Protein AF-A0A1E5KZ91-F1 (afdb_monomer_lite)
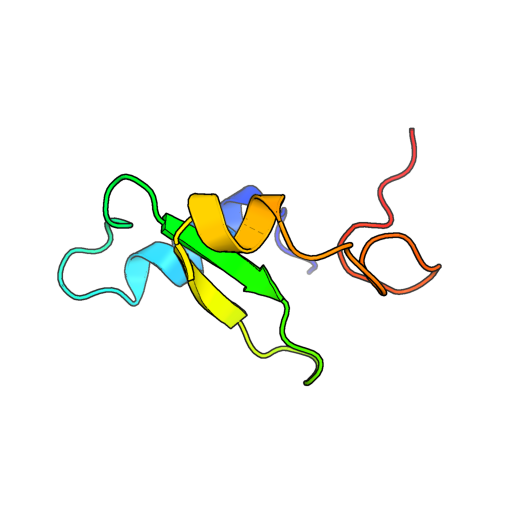
InterPro domains:
  IPR032869 WHH domain-containing protein [PF14414] (18-59)

Structure (mmCIF, N/CA/C/O backbone):
data_AF-A0A1E5KZ91-F1
#
_entry.id   AF-A0A1E5KZ91-F1
#
loop_
_atom_site.group_PDB
_atom_site.id
_atom_site.type_symbol
_atom_site.label_atom_id
_atom_site.label_alt_id
_atom_site.label_comp_id
_atom_site.label_asym_id
_atom_site.label_entity_id
_atom_site.label_seq_id
_atom_site.pdbx_PDB_ins_code
_atom_site.Cartn_x
_atom_site.Cartn_y
_atom_site.Cartn_z
_atom_site.occupancy
_atom_site.B_iso_or_equiv
_atom_site.auth_seq_id
_atom_site.auth_comp_id
_atom_site.auth_asym_id
_atom_site.auth_atom_id
_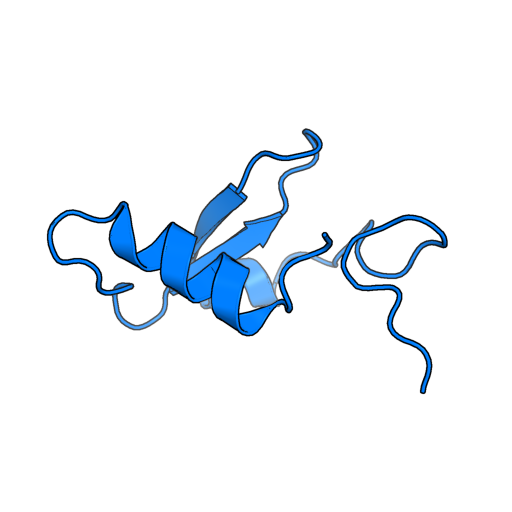atom_site.pdbx_PDB_model_num
ATOM 1 N N . MET A 1 1 ? 11.115 2.647 -17.079 1.00 39.78 1 MET A N 1
ATOM 2 C CA . MET A 1 1 ? 11.204 3.470 -15.857 1.00 39.78 1 MET A CA 1
ATOM 3 C C . MET A 1 1 ? 10.666 2.634 -14.709 1.00 39.78 1 MET A C 1
ATOM 5 O O . MET A 1 1 ? 9.472 2.367 -14.690 1.00 39.78 1 MET A O 1
ATOM 9 N N . VAL A 1 2 ? 11.542 2.111 -13.846 1.00 46.31 2 VAL A N 1
ATOM 10 C CA . VAL A 1 2 ? 11.117 1.374 -12.645 1.00 46.31 2 VAL A CA 1
ATOM 11 C C . VAL A 1 2 ? 10.679 2.433 -11.641 1.00 46.31 2 VAL A C 1
ATOM 13 O O . VAL A 1 2 ? 11.509 3.203 -11.167 1.00 46.31 2 VAL A O 1
ATOM 16 N N . LYS A 1 3 ? 9.370 2.549 -11.410 1.00 54.59 3 LYS A N 1
ATOM 17 C CA . LYS A 1 3 ? 8.835 3.414 -10.354 1.00 54.59 3 LYS A CA 1
ATOM 18 C C . LYS A 1 3 ? 9.395 2.929 -9.019 1.00 54.59 3 LYS A C 1
ATOM 20 O O . LYS A 1 3 ? 9.408 1.720 -8.788 1.00 54.59 3 LYS A O 1
ATOM 25 N N . ILE A 1 4 ? 9.857 3.842 -8.173 1.00 62.09 4 ILE A N 1
ATOM 26 C CA . ILE A 1 4 ? 10.310 3.522 -6.811 1.00 62.09 4 ILE A CA 1
ATOM 27 C C . ILE A 1 4 ? 9.174 2.844 -6.025 1.00 62.09 4 ILE A C 1
ATOM 29 O O . ILE A 1 4 ? 8.008 3.175 -6.245 1.00 62.09 4 ILE A O 1
ATOM 33 N N . ASP A 1 5 ? 9.489 1.930 -5.101 1.00 71.62 5 ASP A N 1
ATOM 34 C CA . ASP A 1 5 ? 8.497 1.124 -4.358 1.00 71.62 5 ASP A CA 1
ATOM 35 C C . ASP A 1 5 ? 7.341 1.964 -3.794 1.00 71.62 5 ASP A C 1
A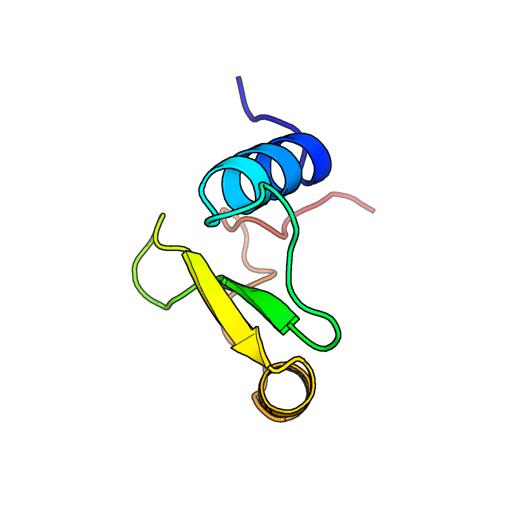TOM 37 O O . ASP A 1 5 ? 6.173 1.594 -3.882 1.00 71.62 5 ASP A O 1
ATOM 41 N N . ARG A 1 6 ? 7.649 3.166 -3.293 1.00 78.19 6 ARG A N 1
ATOM 42 C CA . ARG A 1 6 ? 6.654 4.115 -2.780 1.00 78.19 6 ARG A CA 1
ATOM 43 C C . ARG A 1 6 ? 5.613 4.528 -3.825 1.00 78.19 6 ARG A C 1
ATOM 45 O O . ARG A 1 6 ? 4.430 4.559 -3.509 1.00 78.19 6 ARG A O 1
ATOM 52 N N . GLU A 1 7 ? 6.036 4.854 -5.042 1.00 84.88 7 GLU A N 1
ATOM 53 C CA . GLU A 1 7 ? 5.126 5.249 -6.127 1.00 84.88 7 GLU A CA 1
ATOM 54 C C . GLU A 1 7 ? 4.268 4.071 -6.591 1.00 84.88 7 GLU A C 1
ATOM 56 O O . GLU A 1 7 ? 3.109 4.256 -6.964 1.00 84.88 7 GLU A O 1
ATOM 61 N N . GLN A 1 8 ? 4.820 2.854 -6.557 1.00 83.12 8 GLN A N 1
ATOM 62 C CA . GLN A 1 8 ? 4.066 1.643 -6.875 1.00 83.12 8 GLN A CA 1
ATOM 63 C C . GLN A 1 8 ? 2.982 1.380 -5.827 1.00 83.12 8 GLN A C 1
ATOM 65 O O . GLN A 1 8 ? 1.832 1.148 -6.194 1.00 83.12 8 GLN A O 1
ATOM 70 N N . PHE A 1 9 ? 3.308 1.495 -4.536 1.00 86.69 9 PHE A N 1
ATOM 71 C CA . PHE A 1 9 ? 2.321 1.335 -3.466 1.00 86.69 9 PHE A CA 1
ATOM 72 C C . PHE A 1 9 ? 1.262 2.437 -3.471 1.00 86.69 9 PHE A C 1
ATOM 74 O O . PHE A 1 9 ? 0.087 2.131 -3.326 1.00 86.69 9 PHE A O 1
ATOM 81 N N . GLN A 1 10 ? 1.637 3.690 -3.737 1.00 89.62 10 GLN A N 1
ATOM 82 C CA . GLN A 1 10 ? 0.666 4.778 -3.903 1.00 89.62 10 GLN A CA 1
ATOM 83 C C . GLN A 1 10 ? -0.280 4.530 -5.081 1.00 89.62 10 GLN A C 1
ATOM 85 O O . GLN A 1 10 ? -1.480 4.790 -4.983 1.00 89.62 10 GLN A O 1
ATOM 90 N N . TRP A 1 11 ? 0.244 4.012 -6.196 1.00 90.69 11 TRP A N 1
ATOM 91 C CA . TRP A 1 11 ? -0.592 3.619 -7.324 1.00 90.69 11 TRP A CA 1
ATOM 92 C C . TRP A 1 11 ? -1.551 2.489 -6.940 1.00 90.69 11 TRP A C 1
ATOM 94 O O . TRP A 1 11 ? -2.737 2.601 -7.232 1.00 90.69 11 TRP A O 1
ATOM 104 N N . LEU A 1 12 ? -1.084 1.451 -6.244 1.00 90.56 12 LEU A N 1
ATOM 105 C CA . LEU A 1 12 ? -1.941 0.359 -5.774 1.00 90.56 12 LEU A CA 1
ATOM 106 C C . LEU A 1 12 ? -3.029 0.852 -4.808 1.00 90.56 12 LEU A C 1
ATOM 108 O O . LEU A 1 12 ? -4.194 0.497 -4.973 1.00 90.56 12 LEU A O 1
ATOM 112 N N . ASP A 1 13 ? -2.676 1.716 -3.855 1.00 92.75 13 ASP A N 1
ATOM 113 C CA . ASP A 1 13 ? -3.628 2.303 -2.909 1.00 92.75 13 ASP A CA 1
ATOM 114 C C . ASP A 1 13 ? -4.713 3.095 -3.651 1.00 92.75 13 ASP A C 1
ATOM 116 O O . ASP A 1 13 ? -5.893 2.938 -3.345 1.00 92.75 13 ASP A O 1
ATOM 120 N N . SER A 1 14 ? -4.346 3.848 -4.699 1.00 93.81 14 SER A N 1
ATOM 121 C CA . SER A 1 14 ? -5.296 4.597 -5.541 1.00 93.81 14 SER A CA 1
ATOM 122 C C . SER A 1 14 ? -6.346 3.734 -6.253 1.00 93.81 14 SER A C 1
ATOM 124 O O . SER A 1 14 ? -7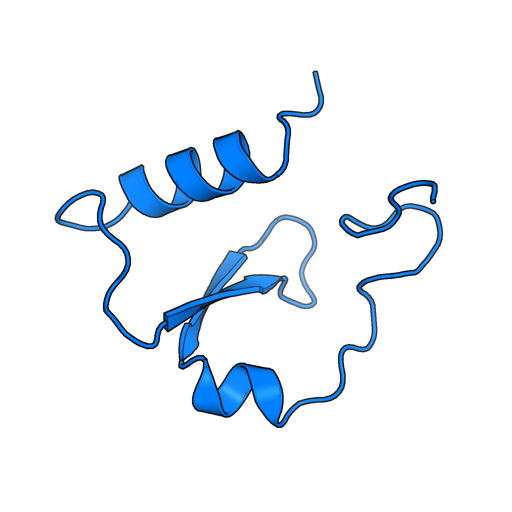.365 4.267 -6.685 1.00 93.81 14 SER A O 1
ATOM 126 N N . GLN A 1 15 ? -6.118 2.422 -6.384 1.00 91.62 15 GLN A N 1
ATOM 127 C CA . GLN A 1 15 ? -7.079 1.497 -6.997 1.00 91.62 15 GLN A CA 1
ATOM 128 C C . GLN A 1 15 ? -8.161 1.024 -6.007 1.00 91.62 15 GLN A C 1
ATOM 130 O O . GLN A 1 15 ? -9.104 0.342 -6.408 1.00 91.62 15 GLN A O 1
ATOM 135 N N . LEU A 1 16 ? -8.036 1.356 -4.717 1.00 91.81 16 LEU A N 1
ATOM 136 C CA . LEU A 1 16 ? -9.007 1.001 -3.683 1.00 91.81 16 LEU A CA 1
ATOM 137 C C . LEU A 1 16 ? -10.199 1.978 -3.665 1.00 91.81 16 LEU A C 1
ATOM 139 O O . LEU A 1 16 ? -10.047 3.123 -4.093 1.00 91.81 16 LEU A O 1
ATOM 143 N N . PRO A 1 17 ? -11.366 1.588 -3.105 1.00 86.25 17 PRO A N 1
ATOM 144 C CA . PRO A 1 17 ? -12.600 2.396 -3.104 1.00 86.25 17 PRO A CA 1
ATOM 145 C C . PRO A 1 17 ? -12.515 3.800 -2.468 1.00 86.25 17 PRO A C 1
ATOM 147 O O . PRO A 1 17 ? -13.472 4.563 -2.519 1.00 86.25 17 PRO A O 1
ATOM 150 N N . ASN A 1 18 ? -11.387 4.156 -1.863 1.00 88.88 18 ASN A N 1
ATOM 151 C CA . ASN A 1 18 ? -11.105 5.439 -1.221 1.00 88.88 18 ASN A CA 1
ATOM 152 C C . ASN A 1 18 ? -9.652 5.902 -1.435 1.00 88.88 18 ASN A C 1
ATOM 154 O O . ASN A 1 18 ? -9.229 6.877 -0.818 1.00 88.88 18 ASN A O 1
ATOM 158 N N . GLY A 1 19 ? -8.870 5.198 -2.258 1.00 90.88 19 GLY A N 1
ATOM 159 C CA . GLY A 1 19 ? -7.444 5.476 -2.409 1.00 90.88 19 GLY A CA 1
ATOM 160 C C . GLY A 1 19 ? -6.599 5.178 -1.161 1.00 90.88 19 GLY A C 1
ATOM 161 O O . GLY A 1 19 ? -5.449 5.607 -1.097 1.00 90.88 19 GLY A O 1
ATOM 162 N N . VAL A 1 20 ? -7.172 4.523 -0.143 1.00 90.31 20 VAL A N 1
ATOM 163 C CA . VAL A 1 20 ? -6.560 4.347 1.177 1.00 90.31 20 VAL A CA 1
ATOM 164 C C . VAL A 1 20 ? -6.574 2.879 1.559 1.00 90.31 20 VAL A C 1
ATOM 166 O O . VAL A 1 20 ? -7.615 2.226 1.629 1.00 90.31 20 VAL A O 1
ATOM 169 N N . ARG A 1 21 ? -5.391 2.365 1.878 1.00 90.75 21 ARG A N 1
ATOM 170 C CA . ARG A 1 21 ? -5.247 1.015 2.400 1.00 90.75 21 ARG A CA 1
ATOM 171 C C . ARG A 1 21 ? -5.895 0.895 3.786 1.00 90.75 21 ARG A C 1
ATOM 173 O O . ARG A 1 21 ? -5.575 1.710 4.654 1.00 90.75 21 ARG A O 1
ATOM 180 N N . PRO A 1 22 ? -6.749 -0.116 4.024 1.00 90.94 22 PRO A N 1
ATOM 181 C CA . PRO A 1 22 ? -7.289 -0.383 5.350 1.00 90.94 22 PRO A CA 1
ATOM 182 C C . PRO A 1 22 ? -6.178 -0.586 6.383 1.00 90.94 22 PRO A C 1
ATOM 184 O O . PRO A 1 22 ? -5.113 -1.136 6.081 1.00 90.94 22 PRO A O 1
ATOM 187 N N . GLU A 1 23 ? -6.436 -0.156 7.615 1.00 88.31 23 GLU A N 1
ATOM 188 C CA . GLU A 1 23 ? -5.522 -0.393 8.727 1.00 88.31 23 GLU A CA 1
ATOM 189 C C . GLU A 1 23 ? -5.299 -1.898 8.923 1.00 88.31 23 GLU A C 1
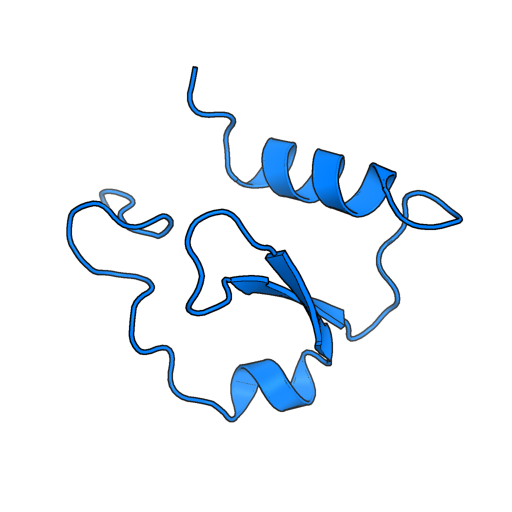ATOM 191 O O . GLU A 1 23 ? -6.223 -2.700 8.810 1.00 88.31 23 GLU A O 1
ATOM 196 N N . GLY A 1 24 ? -4.050 -2.291 9.180 1.00 87.06 24 GLY A N 1
ATOM 197 C CA . GLY A 1 24 ? -3.691 -3.695 9.363 1.00 87.06 24 GLY A CA 1
ATOM 198 C C . GLY A 1 24 ? -3.560 -4.503 8.071 1.00 87.06 24 GLY A C 1
ATOM 199 O O . GLY A 1 24 ? -3.317 -5.700 8.164 1.00 87.06 24 GLY A O 1
ATOM 200 N N . TYR A 1 25 ? -3.655 -3.894 6.885 1.00 89.19 25 TYR A N 1
ATOM 201 C CA . TYR A 1 25 ? -3.409 -4.562 5.603 1.00 89.19 25 TYR A CA 1
ATOM 202 C C . TYR A 1 25 ? -2.098 -4.101 4.957 1.00 89.19 25 TYR A C 1
ATOM 204 O O . TYR A 1 25 ? -1.626 -2.981 5.167 1.00 89.19 25 TYR A O 1
ATOM 212 N N . THR A 1 26 ? -1.502 -4.959 4.132 1.00 88.56 26 THR A N 1
ATOM 213 C CA . THR A 1 26 ? -0.323 -4.632 3.328 1.00 88.56 26 THR A CA 1
ATOM 214 C C . THR A 1 26 ? -0.363 -5.331 1.969 1.00 88.56 26 THR A C 1
ATOM 216 O O . THR A 1 26 ? -1.067 -6.321 1.777 1.00 88.56 26 THR A O 1
ATOM 219 N N . TRP A 1 27 ? 0.395 -4.802 1.014 1.00 89.06 27 TRP A N 1
ATOM 220 C CA . TRP A 1 27 ? 0.500 -5.361 -0.328 1.00 89.06 27 TRP A CA 1
ATOM 221 C C . TRP A 1 27 ? 1.491 -6.531 -0.335 1.00 89.06 27 TRP A C 1
ATOM 223 O O . TRP A 1 27 ? 2.677 -6.361 -0.047 1.00 89.06 27 TRP A O 1
ATOM 233 N N . HIS A 1 28 ? 0.996 -7.721 -0.652 1.00 85.06 28 HIS A N 1
ATOM 234 C CA . HIS A 1 28 ? 1.752 -8.955 -0.811 1.00 85.06 28 HIS A CA 1
ATOM 235 C C . HIS A 1 28 ? 1.994 -9.242 -2.294 1.00 85.06 28 HIS A C 1
ATOM 237 O O . HIS A 1 28 ? 1.101 -9.079 -3.126 1.00 85.06 28 HIS A O 1
ATOM 243 N N . HIS A 1 29 ? 3.203 -9.686 -2.624 1.00 82.06 29 HIS A N 1
ATOM 244 C CA . HIS A 1 29 ? 3.514 -10.162 -3.968 1.00 82.06 29 HIS A CA 1
ATOM 245 C C . HIS A 1 29 ? 3.096 -11.622 -4.072 1.00 82.06 29 HIS A C 1
ATOM 247 O O . HIS A 1 29 ? 3.621 -12.459 -3.339 1.00 82.06 29 HIS A O 1
ATOM 253 N N . SER A 1 30 ? 2.164 -11.928 -4.974 1.00 79.12 30 SER A N 1
ATOM 254 C CA . SER A 1 30 ? 1.760 -13.316 -5.206 1.00 79.12 30 SER A CA 1
ATOM 255 C C . SER A 1 30 ? 2.848 -14.093 -5.963 1.00 79.12 30 SER A C 1
ATOM 257 O O . SER A 1 30 ? 3.760 -13.504 -6.546 1.00 79.12 30 SER A O 1
ATOM 259 N N . GLU A 1 31 ? 2.723 -15.419 -6.019 1.00 78.88 31 GLU A N 1
ATOM 260 C CA . GLU A 1 31 ? 3.598 -16.272 -6.839 1.00 78.88 31 GLU A CA 1
ATOM 261 C C . GLU A 1 31 ? 3.471 -15.980 -8.347 1.00 78.88 31 GLU A C 1
ATOM 263 O O . GLU A 1 31 ? 4.378 -16.278 -9.124 1.00 78.88 31 GLU A O 1
ATOM 268 N N . VAL A 1 32 ? 2.366 -15.353 -8.770 1.00 79.31 32 VAL A N 1
ATOM 269 C CA . VAL A 1 32 ? 2.177 -14.877 -10.142 1.00 79.31 32 VAL A CA 1
ATOM 270 C C . VAL A 1 32 ? 2.853 -13.517 -10.294 1.00 79.31 32 VAL A C 1
ATOM 272 O O . VAL A 1 32 ? 2.452 -12.525 -9.679 1.00 79.31 32 VAL A O 1
ATOM 275 N N . SER A 1 33 ? 3.875 -13.457 -11.149 1.00 77.00 33 SER A N 1
ATOM 276 C CA . SER A 1 33 ? 4.628 -12.230 -11.411 1.00 77.00 33 SER A CA 1
ATOM 277 C C . SER A 1 33 ? 3.713 -11.081 -11.844 1.00 77.00 33 SER A C 1
ATOM 279 O O . SER A 1 33 ? 2.889 -11.227 -12.743 1.00 77.00 33 SER A O 1
ATOM 281 N N . GLY A 1 34 ? 3.874 -9.922 -11.201 1.00 79.19 34 GLY A N 1
ATOM 282 C CA . GLY A 1 34 ? 3.099 -8.712 -11.491 1.00 79.19 34 GLY A CA 1
ATOM 283 C C . GLY A 1 34 ? 1.723 -8.642 -10.822 1.00 79.19 34 GLY A C 1
ATOM 284 O O . GLY A 1 34 ? 1.076 -7.601 -10.909 1.00 79.19 34 GLY A O 1
ATOM 285 N N . LYS A 1 35 ? 1.276 -9.698 -10.127 1.00 81.94 35 LYS A N 1
ATOM 286 C CA . LYS A 1 35 ? 0.032 -9.671 -9.353 1.00 81.94 35 LYS A CA 1
ATOM 287 C C . LYS A 1 35 ? 0.309 -9.303 -7.894 1.00 81.94 35 LYS A C 1
ATOM 289 O O . LYS A 1 35 ? 1.099 -9.953 -7.206 1.00 81.94 35 LYS A O 1
ATOM 294 N N . MET A 1 36 ? -0.410 -8.281 -7.439 1.00 87.38 36 MET A N 1
ATOM 295 C CA . MET A 1 36 ? -0.396 -7.778 -6.069 1.00 87.38 36 MET A CA 1
ATOM 296 C C . MET A 1 36 ? -1.684 -8.173 -5.360 1.00 87.38 36 MET A C 1
ATOM 298 O O . MET A 1 36 ? -2.773 -8.039 -5.920 1.00 87.38 36 MET A O 1
ATOM 302 N N . GLU A 1 37 ? -1.560 -8.639 -4.126 1.00 88.88 37 GLU A N 1
ATOM 303 C CA . GLU A 1 37 ? -2.688 -9.032 -3.289 1.00 88.88 37 GLU A CA 1
ATOM 304 C C . GLU A 1 37 ? -2.689 -8.191 -2.021 1.00 88.88 37 GLU A C 1
ATOM 306 O O . GLU A 1 37 ? -1.661 -8.023 -1.367 1.00 88.88 37 GLU A O 1
ATOM 311 N N . LEU A 1 38 ? -3.845 -7.630 -1.682 1.00 90.62 38 LEU A N 1
ATOM 312 C CA . LEU A 1 38 ? -4.017 -6.905 -0.435 1.00 90.62 38 LEU A CA 1
ATOM 313 C C . LEU A 1 38 ? -4.383 -7.909 0.656 1.00 90.62 38 LEU A C 1
ATOM 315 O O . LEU A 1 38 ? -5.434 -8.541 0.581 1.00 90.62 38 LEU A O 1
ATOM 319 N N . VAL A 1 39 ? -3.521 -8.065 1.656 1.00 87.69 39 VAL A N 1
ATOM 320 C CA . VAL A 1 39 ? -3.688 -9.083 2.703 1.00 87.69 39 VAL A CA 1
ATOM 321 C C . VAL A 1 39 ? -3.457 -8.495 4.087 1.00 87.69 39 VAL A C 1
ATOM 323 O O . VAL A 1 39 ? -2.765 -7.488 4.243 1.00 87.69 39 VAL A O 1
ATOM 326 N N . GLU A 1 40 ? -4.022 -9.136 5.105 1.00 85.81 40 GLU A N 1
ATOM 327 C CA . GLU A 1 40 ? -3.819 -8.746 6.498 1.00 85.81 40 GLU A CA 1
ATOM 328 C C . GLU A 1 40 ? -2.346 -8.908 6.898 1.00 85.81 40 GLU A C 1
ATOM 330 O O . GLU A 1 40 ? -1.714 -9.944 6.674 1.00 85.81 40 GLU A O 1
ATOM 335 N N . PHE A 1 41 ? -1.793 -7.881 7.536 1.00 71.88 41 PHE A N 1
ATOM 336 C CA . PHE A 1 41 ? -0.416 -7.837 8.016 1.00 71.88 41 PHE A CA 1
ATOM 337 C C . PHE A 1 41 ? -0.108 -8.996 8.974 1.00 71.88 41 PHE A C 1
ATOM 339 O O . PHE A 1 41 ? 0.983 -9.562 8.925 1.00 71.88 41 PHE A O 1
ATOM 346 N N . GLY A 1 42 ? -1.088 -9.395 9.794 1.00 62.78 42 GLY A N 1
ATOM 347 C CA . GLY A 1 42 ? -0.968 -10.541 10.698 1.00 62.78 42 GLY A CA 1
ATOM 348 C C . GLY A 1 42 ? -0.686 -11.860 9.970 1.00 62.78 42 GLY A C 1
ATOM 349 O O . GLY A 1 42 ? 0.137 -12.646 10.438 1.00 62.78 42 GLY A O 1
ATOM 350 N N . ILE A 1 43 ? -1.292 -12.071 8.796 1.00 58.56 43 ILE A N 1
ATOM 351 C CA . ILE A 1 43 ? -1.052 -13.249 7.945 1.00 58.56 43 ILE A CA 1
ATOM 352 C C . ILE A 1 43 ? 0.306 -13.118 7.240 1.00 58.56 43 ILE A C 1
ATOM 354 O O . ILE A 1 43 ? 1.094 -14.066 7.228 1.00 58.56 43 ILE A O 1
ATOM 358 N N . ASN A 1 44 ? 0.636 -11.919 6.752 1.00 53.75 44 ASN A N 1
ATOM 359 C CA . ASN A 1 44 ? 1.900 -11.648 6.061 1.00 53.75 44 ASN A CA 1
ATOM 360 C C . ASN A 1 44 ? 3.158 -11.802 6.927 1.00 53.75 44 ASN A C 1
ATOM 362 O O . ASN A 1 44 ? 4.233 -12.049 6.387 1.00 53.75 44 ASN A O 1
ATOM 366 N N . ASN A 1 45 ? 3.046 -11.677 8.252 1.00 53.28 45 ASN A N 1
ATOM 367 C CA . ASN A 1 45 ? 4.166 -11.886 9.174 1.00 53.28 45 ASN A CA 1
ATOM 368 C C . ASN A 1 45 ? 4.348 -13.364 9.586 1.00 53.28 45 ASN A C 1
ATOM 370 O O . ASN A 1 45 ? 5.346 -13.707 10.220 1.00 53.28 45 ASN A O 1
ATOM 374 N N . SER A 1 46 ? 3.394 -14.245 9.254 1.00 52.38 46 SER A N 1
ATOM 375 C CA . SER A 1 46 ? 3.425 -15.666 9.632 1.00 52.38 46 SER A CA 1
ATOM 376 C C . SER A 1 46 ? 3.924 -16.582 8.502 1.00 52.38 46 SER A C 1
ATOM 378 O O . SER A 1 46 ? 4.489 -17.644 8.765 1.00 52.38 46 SER A O 1
ATOM 380 N N . THR A 1 47 ? 3.801 -16.164 7.237 1.00 50.28 47 THR A N 1
ATOM 381 C CA . THR A 1 47 ? 4.289 -16.925 6.077 1.00 50.28 47 THR A CA 1
ATOM 382 C C . THR A 1 47 ? 5.699 -16.490 5.672 1.00 50.28 47 THR A C 1
ATOM 384 O O . THR A 1 47 ? 5.922 -15.350 5.273 1.00 50.28 47 THR A O 1
ATOM 387 N N . TRP A 1 48 ? 6.670 -17.405 5.740 1.00 49.34 48 TRP A N 1
ATOM 388 C CA . TRP A 1 48 ? 8.038 -17.177 5.261 1.00 49.34 48 TRP A CA 1
ATOM 389 C C . TRP A 1 48 ? 8.055 -16.710 3.795 1.00 49.34 48 TRP A C 1
ATOM 391 O O . TRP A 1 48 ? 7.585 -17.420 2.908 1.00 49.34 48 TRP A O 1
ATOM 401 N N . HIS A 1 49 ? 8.669 -15.553 3.524 1.00 56.44 49 HIS A N 1
ATOM 402 C CA . HIS A 1 49 ? 8.864 -15.040 2.167 1.00 56.44 49 HIS A CA 1
ATOM 403 C C . HIS A 1 49 ? 9.825 -15.934 1.364 1.00 56.44 49 HIS A C 1
ATOM 405 O O . HIS A 1 49 ? 11.040 -15.718 1.362 1.00 56.44 49 HIS A O 1
ATOM 411 N N . LYS A 1 50 ? 9.310 -16.913 0.617 1.00 51.78 50 LYS A N 1
ATOM 412 C CA . LYS A 1 50 ? 10.072 -17.524 -0.478 1.00 51.78 50 LYS A CA 1
ATOM 413 C C . LYS A 1 50 ? 9.891 -16.667 -1.732 1.00 51.78 50 LYS A C 1
ATOM 415 O O . LYS A 1 50 ? 8.866 -16.746 -2.386 1.00 51.78 50 LYS A O 1
ATOM 420 N N . GLY A 1 51 ? 10.882 -15.826 -2.049 1.00 53.56 51 GLY A N 1
ATOM 421 C CA . GLY A 1 51 ? 10.959 -15.150 -3.357 1.00 53.56 51 GLY A CA 1
ATOM 422 C C . GLY A 1 51 ? 11.309 -13.658 -3.363 1.00 53.56 51 GLY A C 1
ATOM 423 O O . GLY A 1 51 ? 11.617 -13.133 -4.426 1.00 53.56 51 GLY A O 1
ATOM 424 N N . GLY A 1 52 ? 11.331 -12.957 -2.224 1.00 55.09 52 GLY A N 1
ATOM 425 C CA . GLY A 1 52 ? 11.544 -11.496 -2.221 1.00 55.09 52 GLY A CA 1
ATOM 426 C C . GLY A 1 52 ? 12.961 -11.043 -2.613 1.00 55.09 52 GLY A C 1
ATOM 427 O O . GLY A 1 52 ? 13.117 -10.088 -3.365 1.00 55.09 52 GLY A O 1
ATOM 428 N N . ARG A 1 53 ? 14.001 -11.747 -2.140 1.00 54.22 53 ARG A N 1
ATOM 429 C CA . ARG A 1 53 ? 15.424 -11.344 -2.236 1.00 54.22 53 ARG A CA 1
ATOM 430 C C . ARG A 1 53 ? 16.267 -12.178 -3.215 1.00 54.22 53 ARG A C 1
ATOM 432 O O . ARG A 1 53 ? 17.458 -12.376 -2.989 1.00 54.22 53 ARG A O 1
ATOM 439 N N . ALA A 1 54 ? 15.674 -12.717 -4.277 1.00 55.97 54 ALA A N 1
ATOM 440 C CA . ALA A 1 54 ? 16.466 -13.353 -5.332 1.00 55.97 54 ALA A CA 1
ATOM 441 C C . ALA A 1 54 ? 16.934 -12.303 -6.362 1.00 55.97 54 ALA A C 1
ATOM 443 O O . ALA A 1 54 ? 16.205 -11.335 -6.604 1.00 55.97 54 ALA A O 1
ATOM 444 N N . PRO A 1 55 ? 18.116 -12.473 -6.988 1.00 50.03 55 PRO A N 1
ATOM 445 C CA . PRO A 1 55 ? 18.536 -11.635 -8.108 1.00 50.03 55 PRO A CA 1
ATOM 446 C C . PRO A 1 55 ? 17.455 -11.615 -9.199 1.00 50.03 55 PRO A C 1
ATOM 448 O O . PRO A 1 55 ? 17.053 -12.668 -9.685 1.00 50.03 55 PRO A O 1
ATOM 451 N N . GLY A 1 56 ? 16.970 -10.422 -9.556 1.00 58.16 56 GLY A N 1
ATOM 452 C CA . GLY A 1 56 ? 15.892 -10.236 -10.539 1.00 58.16 56 GLY A CA 1
ATOM 453 C C . GLY A 1 56 ? 14.483 -10.047 -9.960 1.00 58.16 56 GLY A C 1
ATOM 454 O O . GLY A 1 56 ? 13.572 -9.746 -10.725 1.00 58.16 56 GLY A O 1
ATOM 455 N N . ASN A 1 57 ? 14.302 -10.151 -8.638 1.00 53.22 57 ASN A N 1
ATOM 456 C CA . ASN A 1 57 ? 13.011 -9.930 -7.975 1.00 53.22 57 ASN A CA 1
ATOM 457 C C . ASN A 1 57 ? 12.922 -8.553 -7.294 1.00 53.22 57 ASN A C 1
ATOM 459 O O . ASN A 1 57 ? 13.927 -7.900 -7.017 1.00 53.22 57 ASN A O 1
ATOM 463 N N . TRP A 1 58 ? 11.687 -8.127 -7.020 1.00 48.53 58 TRP A N 1
ATOM 464 C CA . TRP A 1 58 ? 11.303 -6.778 -6.588 1.00 48.53 58 TRP A CA 1
ATOM 465 C C . TRP A 1 58 ? 12.031 -6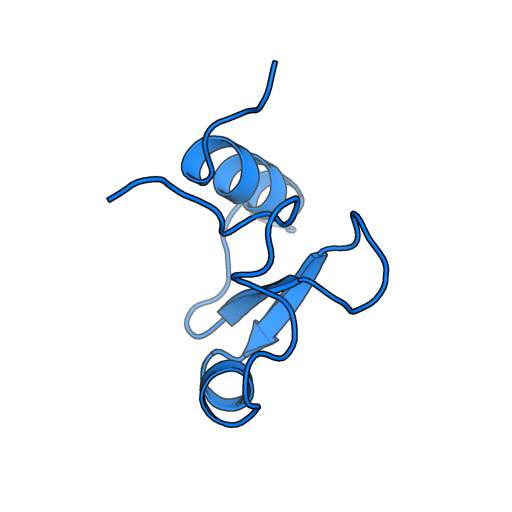.236 -5.343 1.00 48.53 58 TRP A C 1
ATOM 467 O O . TRP A 1 58 ? 12.250 -5.034 -5.271 1.00 48.53 58 TRP A O 1
ATOM 477 N N . ALA A 1 59 ? 12.477 -7.083 -4.404 1.00 51.22 59 ALA A N 1
ATOM 478 C CA . ALA A 1 59 ? 13.209 -6.640 -3.209 1.00 51.22 59 ALA A CA 1
ATOM 479 C C . ALA A 1 59 ? 14.745 -6.780 -3.320 1.00 51.22 59 ALA A C 1
ATOM 481 O O . ALA A 1 59 ? 15.445 -6.781 -2.299 1.00 51.22 59 ALA A O 1
ATOM 482 N N . ASN A 1 60 ? 15.295 -6.897 -4.537 1.00 61.78 60 ASN A N 1
ATOM 483 C CA . ASN A 1 60 ? 16.739 -6.836 -4.786 1.00 61.78 60 ASN A CA 1
ATOM 484 C C . ASN A 1 60 ? 17.238 -5.378 -4.815 1.00 61.78 60 ASN A C 1
ATOM 486 O O . ASN A 1 60 ? 17.598 -4.856 -5.870 1.00 61.78 60 ASN A O 1
ATOM 490 N N . SER A 1 61 ? 17.243 -4.717 -3.655 1.00 50.06 61 SER A N 1
ATOM 491 C CA . SER A 1 61 ? 17.887 -3.408 -3.495 1.00 50.06 61 SER A CA 1
ATOM 492 C C . SER A 1 61 ? 19.345 -3.584 -3.031 1.00 50.06 61 SER A C 1
ATOM 494 O O . SER A 1 61 ? 19.576 -4.360 -2.093 1.00 50.06 61 SER A O 1
ATOM 496 N N . PRO A 1 62 ? 20.336 -2.908 -3.650 1.00 57.00 62 PRO A N 1
ATOM 497 C CA . PRO A 1 62 ? 21.701 -2.856 -3.131 1.00 57.00 62 PRO A CA 1
ATOM 498 C C . PRO A 1 62 ? 21.711 -2.228 -1.729 1.00 57.00 62 PRO A C 1
ATOM 500 O O . PRO A 1 62 ? 20.939 -1.308 -1.462 1.00 57.00 62 PRO A O 1
ATOM 503 N N . ARG A 1 63 ? 22.560 -2.746 -0.834 1.00 57.56 63 ARG A N 1
ATOM 504 C CA . ARG A 1 63 ? 22.789 -2.150 0.491 1.00 57.56 63 ARG A CA 1
ATOM 505 C C . ARG A 1 63 ? 23.655 -0.906 0.401 1.00 57.56 63 ARG A C 1
ATOM 507 O O . ARG A 1 63 ? 24.599 -0.934 -0.418 1.00 57.56 63 ARG A O 1
#

Sequence (63 aa):
MVKIDREQFQWLDSQLPNGVRPEGYTWHHSEVSGKMELVEFGINNSTWHKGGRAPGNWANSPR

Radius of gyration: 12.51 Å; chains: 1; bounding box: 35×23×27 Å

Secondary structure (DSSP, 8-state):
----HHHHHHHHHHTSTTS-PPTTEEEEEPSSTT-EEEEEHHHHTTS--SSTTSTTSTT----

Foldseek 3Di:
DPPDPVVVVQVVCCVDPVSHQDPQWDWDDDPPPPDIDIGGVVVVVVDDDDPQPDVPHDNVDDD

Organism: NCBI:txid762845

pLDDT: mean 72.67, std 16.74, range [39.78, 93.81]